Protein AF-A0A6J7RT17-F1 (afdb_monomer_lite)

Sequence (153 aa):
MKTVIAPREAEALQHEILTVNTELNTADEESLAFMEESEHIDSTLVVARAALVELRTAEVTATAALHEAEEYKKAEARDVEEKRQRLAETLDEKWSAAYELRRSQHKGIAVAKVKNHVCGGCHLDLSTSEVDLLKKETDENRECPNCARWLVF

pLDDT: mean 93.32, std 8.69, range [37.91, 98.62]

Secondary structure (DSSP, 8-state):
------HHHHHHHHHHHHHHHHHHHHHHHHHHHHHHHHHHHHHHHHHHHHHHHHHHHHHHHHHHHHHHHHHHHHHHHHHHHHHHHHHHTTS-HHHHHHHHHHHHHTTT-SEEEEETTEETTT--B--HHHHHHHHHS-GGG-B-TTT--EEE-

Structure (mmCIF, N/CA/C/O backbone):
data_AF-A0A6J7RT17-F1
#
_entry.id   AF-A0A6J7RT17-F1
#
loop_
_atom_site.group_PDB
_atom_site.id
_atom_site.type_symbol
_atom_site.label_atom_id
_atom_site.label_alt_id
_atom_site.label_comp_id
_atom_site.label_asym_id
_atom_site.label_entity_id
_atom_site.label_seq_id
_atom_site.pdbx_PDB_ins_code
_atom_site.Cartn_x
_atom_site.Cartn_y
_atom_site.Cartn_z
_atom_site.occupancy
_atom_site.B_iso_or_equiv
_atom_site.auth_seq_id
_atom_site.auth_comp_id
_atom_site.auth_asym_id
_atom_site.auth_atom_id
_atom_site.pdbx_PDB_model_num
ATOM 1 N N . MET A 1 1 ? -56.163 -4.030 73.298 1.00 37.91 1 MET A N 1
ATOM 2 C CA . MET A 1 1 ? -55.167 -3.776 74.361 1.00 37.91 1 MET A CA 1
ATOM 3 C C . MET A 1 1 ? -54.203 -2.724 73.840 1.00 37.91 1 MET A C 1
ATOM 5 O O . MET A 1 1 ? -53.551 -2.990 72.843 1.00 37.91 1 MET A O 1
ATOM 9 N N . LYS A 1 2 ? -54.172 -1.521 74.430 1.00 46.06 2 LYS A N 1
ATOM 10 C CA . LYS A 1 2 ? -53.105 -0.546 74.160 1.00 46.06 2 LYS A CA 1
ATOM 11 C C . LYS A 1 2 ? -51.855 -1.069 74.864 1.00 46.06 2 LYS A C 1
ATOM 13 O O . LYS A 1 2 ? -51.833 -1.092 76.090 1.00 46.06 2 LYS A O 1
ATOM 18 N N . THR A 1 3 ? -50.873 -1.544 74.112 1.00 54.88 3 THR A N 1
ATOM 19 C CA . THR A 1 3 ? -49.523 -1.771 74.631 1.00 54.88 3 THR A CA 1
ATOM 20 C C . THR A 1 3 ? -48.986 -0.416 75.077 1.00 54.88 3 THR A C 1
ATOM 22 O O . THR A 1 3 ? -48.750 0.472 74.262 1.00 54.88 3 THR A O 1
ATOM 25 N N . VAL A 1 4 ? -48.895 -0.210 76.390 1.00 60.88 4 VAL A N 1
ATOM 26 C CA . VAL A 1 4 ? -48.210 0.955 76.952 1.00 60.88 4 VAL A CA 1
ATOM 27 C C . VAL A 1 4 ? -46.723 0.658 76.818 1.00 60.88 4 VAL A C 1
ATOM 29 O O . VAL A 1 4 ? -46.171 -0.098 77.609 1.00 60.88 4 VAL A O 1
ATOM 32 N N . ILE A 1 5 ? -46.117 1.178 75.753 1.00 64.44 5 ILE A N 1
ATOM 33 C CA . ILE A 1 5 ? -44.675 1.092 75.515 1.00 64.44 5 ILE A CA 1
ATOM 34 C C . ILE A 1 5 ? -43.993 2.004 76.537 1.00 64.44 5 ILE A C 1
ATOM 36 O O . ILE A 1 5 ? -44.430 3.143 76.739 1.00 64.44 5 ILE A O 1
ATOM 40 N N . ALA A 1 6 ? -42.950 1.514 77.209 1.00 79.69 6 ALA A N 1
ATOM 41 C CA . ALA A 1 6 ? -42.176 2.355 78.112 1.00 79.69 6 ALA A CA 1
ATOM 42 C C . ALA A 1 6 ? -41.519 3.487 77.291 1.00 79.69 6 ALA A C 1
ATOM 44 O O . ALA A 1 6 ? -40.971 3.201 76.229 1.00 79.69 6 ALA A O 1
ATOM 45 N N . PRO A 1 7 ? -41.520 4.757 77.740 1.00 82.62 7 PRO A N 1
ATOM 46 C CA . PRO A 1 7 ? -41.017 5.891 76.948 1.00 82.62 7 PRO A CA 1
ATOM 47 C C . PRO A 1 7 ? -39.627 5.665 76.330 1.00 82.62 7 PRO A C 1
ATOM 49 O O . PRO A 1 7 ? -39.392 6.000 75.176 1.00 82.62 7 PRO A O 1
ATOM 52 N N . ARG A 1 8 ? -38.745 4.983 77.067 1.00 82.19 8 ARG A N 1
ATOM 53 C CA . ARG A 1 8 ? -37.393 4.618 76.629 1.00 82.19 8 ARG A CA 1
ATOM 54 C C . ARG A 1 8 ? -37.355 3.599 75.479 1.00 82.19 8 ARG A C 1
ATOM 56 O O . ARG A 1 8 ? -36.456 3.651 74.652 1.00 82.19 8 ARG A O 1
ATOM 63 N N . GLU A 1 9 ? -38.303 2.666 75.424 1.00 85.44 9 GLU A N 1
ATOM 64 C CA . GLU A 1 9 ? -38.423 1.707 74.314 1.00 85.44 9 GLU A CA 1
ATOM 65 C C . GLU A 1 9 ? -38.949 2.399 73.051 1.00 85.44 9 GLU A C 1
ATOM 67 O O . GLU A 1 9 ? -38.496 2.100 71.950 1.00 85.44 9 GLU A O 1
ATOM 72 N N . ALA A 1 10 ? -39.856 3.369 73.204 1.00 86.44 10 ALA A N 1
ATOM 73 C CA . ALA A 1 10 ? -40.332 4.183 72.087 1.00 86.44 10 ALA A CA 1
ATOM 74 C C . ALA A 1 10 ? -39.213 5.065 71.499 1.00 86.44 10 ALA A C 1
ATOM 76 O O . ALA A 1 10 ? -39.096 5.157 70.280 1.00 86.44 10 ALA A O 1
ATOM 77 N N . GLU A 1 11 ? -38.368 5.657 72.350 1.00 88.88 11 GLU A N 1
ATOM 78 C CA . GLU A 1 11 ? -37.180 6.416 71.928 1.00 88.88 11 GLU A CA 1
ATOM 79 C C . GLU A 1 11 ? -36.154 5.533 71.199 1.00 88.88 11 GLU A C 1
ATOM 81 O O . GLU A 1 11 ? -35.622 5.935 70.164 1.00 88.88 11 GLU A O 1
ATOM 86 N N . ALA A 1 12 ? -35.905 4.314 71.693 1.00 91.06 12 ALA A N 1
ATOM 87 C CA . ALA A 1 12 ? -35.005 3.362 71.039 1.00 91.06 12 ALA A CA 1
ATOM 88 C C . ALA A 1 12 ? -35.509 2.963 69.641 1.00 91.06 12 ALA A C 1
ATOM 90 O O . ALA A 1 12 ? -34.754 3.036 68.673 1.00 91.06 12 ALA A O 1
ATOM 91 N N . LEU A 1 13 ? -36.800 2.638 69.514 1.00 91.81 13 LEU A N 1
ATOM 92 C CA . LEU A 1 13 ? -37.424 2.328 68.223 1.00 91.81 13 LEU A CA 1
ATOM 93 C C . LEU A 1 13 ? -37.399 3.526 67.263 1.00 91.81 13 LEU A C 1
ATOM 95 O O . LEU A 1 13 ? -37.178 3.351 66.069 1.00 91.81 13 LEU A O 1
ATOM 99 N N . GLN A 1 14 ? -37.596 4.751 67.760 1.00 92.06 14 GLN A N 1
ATOM 100 C CA . GLN A 1 14 ? -37.467 5.958 66.938 1.00 92.06 14 GLN A CA 1
ATOM 101 C C . GLN A 1 14 ? -36.043 6.146 66.414 1.00 92.06 14 GLN A C 1
ATOM 103 O O . GLN A 1 14 ? -35.877 6.498 65.248 1.00 92.06 14 GLN A O 1
ATOM 108 N N . HIS A 1 15 ? -35.026 5.880 67.236 1.00 94.31 15 HIS A N 1
ATOM 109 C CA . HIS A 1 15 ? -33.638 5.936 66.789 1.00 94.31 15 HIS A CA 1
ATOM 110 C C . HIS A 1 15 ? -33.341 4.868 65.727 1.00 94.31 15 HIS A C 1
ATOM 112 O O . HIS A 1 15 ? -32.705 5.176 64.724 1.00 94.31 15 HIS A O 1
ATOM 118 N N . GLU A 1 16 ? -33.823 3.635 65.903 1.00 96.00 16 GLU A N 1
ATOM 119 C CA . GLU A 1 16 ? -33.673 2.574 64.897 1.00 96.00 16 GLU A CA 1
ATOM 120 C C . GLU A 1 16 ? -34.351 2.939 63.570 1.00 96.00 16 GLU A C 1
ATOM 122 O O . GLU A 1 16 ? -33.740 2.799 62.513 1.00 96.00 16 GLU A O 1
ATOM 127 N N . ILE A 1 17 ? -35.572 3.484 63.611 1.00 96.12 17 ILE A N 1
ATOM 128 C CA . ILE A 1 17 ? -36.282 3.960 62.413 1.00 96.12 17 ILE A CA 1
ATOM 129 C C . ILE A 1 17 ? -35.480 5.053 61.697 1.00 96.12 17 ILE A C 1
ATOM 131 O O . ILE A 1 17 ? -35.388 5.041 60.471 1.00 96.12 17 ILE A O 1
ATOM 135 N N . LEU A 1 18 ? -34.892 5.999 62.436 1.00 96.81 18 LEU A N 1
ATOM 136 C CA . LEU A 1 18 ? -34.064 7.056 61.848 1.00 96.81 18 LEU A CA 1
ATOM 137 C C . LEU A 1 18 ? -32.806 6.492 61.179 1.00 96.81 18 LEU A C 1
ATOM 139 O O . LEU A 1 18 ? -32.478 6.918 60.071 1.00 96.81 18 LEU A O 1
ATOM 143 N N . THR A 1 19 ? -32.137 5.522 61.806 1.00 97.06 19 THR A N 1
ATOM 144 C CA . THR A 1 19 ? -30.981 4.840 61.209 1.00 97.06 19 THR A CA 1
ATOM 145 C C . THR A 1 19 ? -31.376 4.127 59.917 1.00 97.06 19 THR A C 1
ATOM 147 O O . THR A 1 19 ? -30.784 4.399 58.877 1.00 97.06 19 THR A O 1
ATOM 150 N N . VAL A 1 20 ? -32.422 3.294 59.949 1.00 97.50 20 VAL A N 1
ATOM 151 C CA . VAL A 1 20 ? -32.878 2.528 58.775 1.00 97.50 20 VAL A CA 1
ATOM 152 C C . VAL A 1 20 ? -33.330 3.448 57.642 1.00 97.50 20 VAL A C 1
ATOM 154 O O . VAL A 1 20 ? -33.012 3.192 56.487 1.00 97.50 20 VAL A O 1
ATOM 157 N N . ASN A 1 21 ? -34.025 4.548 57.943 1.00 97.56 21 ASN A N 1
ATOM 158 C CA . ASN A 1 21 ? -34.400 5.529 56.920 1.00 97.56 21 ASN A CA 1
ATOM 159 C C . ASN A 1 21 ? -33.178 6.219 56.303 1.00 97.56 21 ASN A C 1
ATOM 161 O O . ASN A 1 21 ? -33.195 6.544 55.121 1.00 97.56 21 ASN A O 1
ATOM 165 N N . THR A 1 22 ? -32.123 6.452 57.088 1.00 97.81 22 THR A N 1
ATOM 166 C CA . THR A 1 22 ? -30.878 7.033 56.568 1.00 97.81 22 THR A CA 1
ATOM 167 C C . THR A 1 22 ? -30.187 6.051 55.626 1.00 97.81 22 THR A C 1
ATOM 169 O O . THR A 1 22 ? -29.821 6.435 54.521 1.00 97.81 22 THR A O 1
ATOM 172 N N . GLU A 1 23 ? -30.076 4.782 56.024 1.00 98.00 23 GLU A N 1
ATOM 173 C CA . GLU A 1 23 ? -29.517 3.716 55.184 1.00 98.00 23 GLU A CA 1
ATOM 174 C C . GLU A 1 23 ? -30.332 3.512 53.897 1.00 98.00 23 GLU A C 1
ATOM 176 O O . GLU A 1 23 ? -29.750 3.373 52.824 1.00 98.00 23 GLU A O 1
ATOM 181 N N . LEU A 1 24 ? -31.668 3.554 53.986 1.00 98.00 24 LEU A N 1
ATOM 182 C CA . LEU A 1 24 ? -32.558 3.462 52.828 1.00 98.00 24 LEU A CA 1
ATOM 183 C C . LEU A 1 24 ? -32.342 4.625 51.857 1.00 98.00 24 LEU A C 1
ATOM 185 O O . LEU A 1 24 ? -32.176 4.390 50.668 1.00 98.00 24 LEU A O 1
ATOM 189 N N . ASN A 1 25 ? -32.288 5.861 52.360 1.00 97.94 25 ASN A N 1
ATOM 190 C CA . ASN A 1 25 ? -32.053 7.029 51.513 1.00 97.94 25 ASN A CA 1
ATOM 191 C C . ASN A 1 25 ? -30.695 6.941 50.799 1.00 97.94 25 ASN A C 1
ATOM 193 O O . ASN A 1 25 ? -30.611 7.258 49.618 1.00 97.94 25 ASN A O 1
ATOM 197 N N . THR A 1 26 ? -29.644 6.477 51.486 1.00 98.12 26 THR A N 1
ATOM 198 C CA . THR A 1 26 ? -28.334 6.254 50.856 1.00 98.12 26 THR A CA 1
ATOM 199 C C . THR A 1 26 ? -28.408 5.183 49.767 1.00 98.12 26 THR A C 1
ATOM 201 O O . THR A 1 26 ? -27.883 5.391 48.677 1.00 98.12 26 THR A O 1
ATOM 204 N N . ALA A 1 27 ? -29.095 4.066 50.019 1.00 98.06 27 ALA A N 1
ATOM 205 C CA . ALA A 1 27 ? -29.277 3.018 49.016 1.00 98.06 27 ALA A CA 1
ATOM 206 C C . ALA A 1 27 ? -30.098 3.499 47.803 1.00 98.06 27 ALA A C 1
ATOM 208 O O . ALA A 1 27 ? -29.789 3.129 46.670 1.00 98.06 27 ALA A O 1
ATOM 209 N N . ASP A 1 28 ? -31.111 4.343 48.018 1.00 98.06 28 ASP A N 1
ATOM 210 C CA . ASP A 1 28 ? -31.913 4.941 46.947 1.00 98.06 28 ASP A CA 1
ATOM 211 C C . ASP A 1 28 ? -31.078 5.913 46.093 1.00 98.06 28 ASP A C 1
ATOM 213 O O . ASP A 1 28 ? -31.164 5.881 44.864 1.00 98.06 28 ASP A O 1
ATOM 217 N N . GLU A 1 29 ? -30.224 6.734 46.717 1.00 98.25 29 GLU A N 1
ATOM 218 C CA . GLU A 1 29 ? -29.278 7.611 46.011 1.00 98.25 29 GLU A CA 1
ATOM 219 C C . GLU A 1 29 ? -28.279 6.807 45.162 1.00 98.25 29 GLU A C 1
ATOM 221 O O . GLU A 1 29 ? -28.074 7.119 43.986 1.00 98.25 29 GLU A O 1
ATOM 226 N N . GLU A 1 30 ? -27.699 5.738 45.717 1.00 98.38 30 GLU A N 1
ATOM 227 C CA . GLU A 1 30 ? -26.803 4.838 44.979 1.00 98.38 30 GLU A CA 1
ATOM 228 C C . GLU A 1 30 ? -27.528 4.138 43.821 1.00 98.38 30 GLU A C 1
ATOM 230 O O . GLU A 1 30 ? -26.998 4.052 42.711 1.00 98.38 30 GLU A O 1
ATOM 235 N N . SER A 1 31 ? -28.762 3.675 44.043 1.00 98.19 31 SER A N 1
ATOM 236 C CA . SER A 1 31 ? -29.574 3.043 43.002 1.00 98.19 31 SER A CA 1
ATOM 237 C C . SER A 1 31 ? -29.855 4.001 41.846 1.00 98.19 31 SER A C 1
ATOM 239 O O . SER A 1 31 ? -29.757 3.594 40.688 1.00 98.19 31 SER A O 1
ATOM 241 N N . LEU A 1 32 ? -30.194 5.261 42.134 1.00 98.12 32 LEU A N 1
ATOM 242 C CA . LEU A 1 32 ? -30.409 6.277 41.102 1.00 98.12 32 LEU A CA 1
ATOM 243 C C . LEU A 1 32 ? -29.130 6.534 40.296 1.00 98.12 32 LEU A C 1
ATOM 245 O O . LEU A 1 32 ? -29.186 6.559 39.068 1.00 98.12 32 LEU A O 1
ATOM 249 N N . ALA A 1 33 ? -27.975 6.630 40.959 1.00 98.12 33 ALA A N 1
ATOM 250 C CA . ALA A 1 33 ? -26.694 6.809 40.277 1.00 98.12 33 ALA A CA 1
ATOM 251 C C . ALA A 1 33 ? -26.368 5.638 39.329 1.00 98.12 33 ALA A C 1
ATOM 253 O O . ALA A 1 33 ? -25.958 5.860 38.188 1.00 98.12 33 ALA A O 1
ATOM 254 N N . PHE A 1 34 ? -26.608 4.391 39.751 1.00 98.44 34 PHE A N 1
ATOM 255 C CA . PHE A 1 34 ? -26.414 3.226 38.880 1.00 98.44 34 PHE A CA 1
ATOM 256 C C . PHE A 1 34 ? -27.388 3.195 37.697 1.00 98.44 34 PHE A C 1
ATOM 258 O O . PHE A 1 34 ? -27.014 2.746 36.611 1.00 98.44 34 PHE A O 1
ATOM 265 N N . MET A 1 35 ? -28.624 3.670 37.874 1.00 98.19 35 MET A N 1
ATOM 266 C CA . MET A 1 35 ? -29.583 3.788 36.772 1.00 98.19 35 MET A CA 1
ATOM 267 C C . MET A 1 35 ? -29.100 4.793 35.720 1.00 98.19 35 MET A C 1
ATOM 269 O O . MET A 1 35 ? -29.100 4.470 34.534 1.00 98.19 35 MET A O 1
ATOM 273 N N . GLU A 1 36 ? -28.620 5.965 36.141 1.00 98.38 36 GLU A N 1
ATOM 274 C CA . GLU A 1 36 ? -28.065 6.980 35.234 1.00 98.38 36 GLU A CA 1
ATOM 275 C C . GLU A 1 36 ? -26.818 6.476 34.491 1.00 98.38 36 GLU A C 1
ATOM 277 O O . GLU A 1 36 ? -26.674 6.687 33.283 1.00 98.38 36 GLU A O 1
ATOM 282 N N . GLU A 1 37 ? -25.926 5.761 35.185 1.00 98.44 37 GLU A N 1
ATOM 283 C CA . GLU A 1 37 ? -24.753 5.142 34.561 1.00 98.44 37 GLU A CA 1
ATOM 284 C C . GLU A 1 37 ? -25.164 4.081 33.528 1.00 98.44 37 GLU A C 1
ATOM 286 O O . GLU A 1 37 ? -24.631 4.060 32.414 1.00 98.44 37 GLU A O 1
AT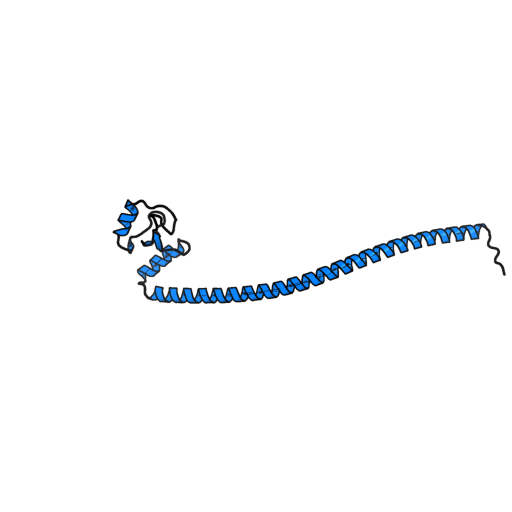OM 291 N N . SER A 1 38 ? -26.151 3.240 33.857 1.00 98.44 38 SER A N 1
ATOM 292 C CA . SER A 1 38 ? -26.686 2.229 32.940 1.00 98.44 38 SER A CA 1
ATOM 293 C C . SER A 1 38 ? -27.254 2.874 31.678 1.00 98.44 38 SER A C 1
ATOM 295 O O . SER A 1 38 ? -26.922 2.449 30.572 1.00 98.44 38 SER A O 1
ATOM 297 N N . GLU A 1 39 ? -28.060 3.930 31.818 1.00 98.31 39 GLU A N 1
ATOM 298 C CA . GLU A 1 39 ? -28.624 4.654 30.675 1.00 98.31 39 GLU A CA 1
ATOM 299 C C . GLU A 1 39 ? -27.528 5.274 29.794 1.00 98.31 39 GLU A C 1
ATOM 301 O O . GLU A 1 39 ? -27.600 5.223 28.558 1.00 98.31 39 GLU A O 1
ATOM 306 N N . HIS A 1 40 ? -26.473 5.818 30.407 1.00 98.31 40 HIS A N 1
ATOM 307 C CA . HIS A 1 40 ? -25.334 6.367 29.676 1.00 98.31 40 HIS A CA 1
ATOM 308 C C . HIS A 1 40 ? -24.574 5.291 28.885 1.00 98.31 40 HIS A C 1
ATOM 310 O O . HIS A 1 40 ? -24.233 5.497 27.710 1.00 98.31 40 HIS A O 1
ATOM 316 N N . ILE A 1 41 ? -24.326 4.134 29.504 1.00 98.62 41 ILE A N 1
ATOM 317 C CA . ILE A 1 41 ? -23.674 2.989 28.859 1.00 98.62 41 ILE A CA 1
ATOM 318 C C . ILE A 1 41 ? -24.531 2.477 27.699 1.00 98.62 41 ILE A C 1
ATOM 320 O O . ILE A 1 41 ? -23.999 2.263 26.607 1.00 98.62 41 ILE A O 1
ATOM 324 N N . ASP A 1 42 ? -25.843 2.338 27.893 1.00 98.56 42 ASP A N 1
ATOM 325 C CA . ASP A 1 42 ? -26.764 1.868 26.857 1.00 98.56 42 ASP A CA 1
ATOM 326 C C . ASP A 1 42 ? -26.788 2.811 25.649 1.00 98.56 42 ASP A C 1
ATOM 328 O O . ASP A 1 42 ? -26.664 2.363 24.503 1.00 98.56 42 ASP A O 1
ATOM 332 N N . SER A 1 43 ? -26.853 4.123 25.887 1.00 98.31 43 SER A N 1
ATOM 333 C CA . SER A 1 43 ? -26.759 5.141 24.833 1.00 98.31 43 SER A CA 1
ATOM 334 C C . SER A 1 43 ? -25.442 5.033 24.055 1.00 98.31 43 SER A C 1
ATOM 336 O O . SER A 1 43 ? -25.431 4.963 22.820 1.00 98.31 43 SER A O 1
ATOM 338 N N . THR A 1 44 ? -24.322 4.920 24.771 1.00 98.44 44 THR A N 1
ATOM 339 C CA . THR A 1 44 ? -22.990 4.776 24.166 1.00 98.44 44 THR A CA 1
ATOM 340 C C . THR A 1 44 ? -22.884 3.492 23.342 1.00 98.44 44 THR A C 1
ATOM 342 O O . THR A 1 44 ? -22.335 3.493 22.236 1.00 98.44 44 THR A O 1
ATOM 345 N N . LEU A 1 45 ? -23.453 2.393 23.837 1.00 98.56 45 LEU A N 1
ATOM 346 C CA . LEU A 1 45 ? -23.456 1.101 23.164 1.00 98.56 45 LEU A CA 1
ATOM 347 C C . LEU A 1 45 ? -24.268 1.131 21.865 1.00 98.56 45 LEU A C 1
ATOM 349 O O . LEU A 1 45 ? -23.847 0.536 20.870 1.00 98.56 45 LEU A O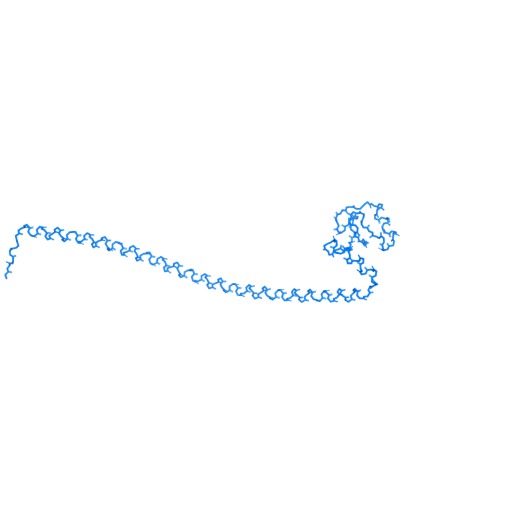 1
ATOM 353 N N . VAL A 1 46 ? -25.408 1.828 21.845 1.00 98.50 46 VAL A N 1
ATOM 354 C CA . VAL A 1 46 ? -26.213 2.020 20.628 1.00 98.50 46 VAL A CA 1
ATOM 355 C C . VAL A 1 46 ? -25.408 2.763 19.562 1.00 98.50 46 VAL A C 1
ATOM 357 O O . VAL A 1 46 ? -25.324 2.290 18.425 1.00 98.50 46 VAL A O 1
ATOM 360 N N . VAL A 1 47 ? -24.755 3.870 19.928 1.00 98.31 47 VAL A N 1
ATOM 361 C CA . VAL A 1 47 ? -23.921 4.656 19.002 1.00 98.31 47 VAL A CA 1
ATOM 362 C C . VAL A 1 47 ? -22.749 3.823 18.474 1.00 98.31 47 VAL A C 1
ATOM 364 O O . VAL A 1 47 ? -22.524 3.763 17.265 1.00 98.31 47 VAL A O 1
ATOM 367 N N . ALA A 1 48 ? -22.036 3.119 19.356 1.00 98.44 48 ALA A N 1
ATOM 368 C CA . ALA A 1 48 ? -20.900 2.285 18.971 1.00 98.44 48 ALA A CA 1
ATOM 369 C C . ALA A 1 48 ? -21.307 1.137 18.032 1.00 98.44 48 ALA A C 1
ATOM 371 O O . ALA A 1 48 ? -20.591 0.824 17.079 1.00 98.44 48 ALA A O 1
ATOM 372 N N . ARG A 1 49 ? -22.474 0.519 18.260 1.00 98.44 49 ARG A N 1
ATOM 373 C CA . ARG A 1 49 ? -23.009 -0.534 17.383 1.00 98.44 49 ARG A CA 1
ATOM 374 C C . ARG A 1 49 ? -23.360 0.001 15.999 1.00 98.44 49 ARG A C 1
ATOM 376 O O . ARG A 1 49 ? -23.044 -0.668 15.019 1.00 98.44 49 ARG A O 1
ATOM 383 N N . ALA A 1 50 ? -23.970 1.183 15.912 1.00 98.12 50 ALA A N 1
ATOM 384 C CA . ALA A 1 50 ? -24.267 1.817 14.629 1.00 98.12 50 ALA A CA 1
ATOM 385 C C . ALA A 1 50 ? -22.977 2.110 13.845 1.00 98.12 50 ALA A C 1
ATOM 387 O O . ALA A 1 50 ? -22.839 1.669 12.704 1.00 98.12 50 ALA A O 1
ATOM 388 N N . ALA A 1 51 ? -21.987 2.727 14.499 1.00 98.38 51 ALA A N 1
ATOM 389 C CA . ALA A 1 51 ? -20.686 3.005 13.892 1.00 98.38 51 ALA A CA 1
ATOM 390 C C . ALA A 1 51 ? -19.969 1.724 13.426 1.00 98.38 51 ALA A C 1
ATOM 392 O O . ALA A 1 51 ? -19.376 1.693 12.350 1.00 98.38 51 ALA A O 1
ATOM 393 N N . LEU A 1 52 ? -20.049 0.634 14.197 1.00 98.56 52 LEU A N 1
ATOM 394 C CA . LEU A 1 52 ? -19.456 -0.649 13.813 1.00 98.56 52 LEU A CA 1
ATOM 395 C C . LEU A 1 52 ? -20.091 -1.231 12.542 1.00 98.56 52 LEU A C 1
ATOM 397 O O . LEU A 1 52 ? -19.386 -1.821 11.723 1.00 98.56 52 LEU A O 1
ATOM 401 N N . VAL A 1 53 ? -21.409 -1.091 12.373 1.00 98.25 53 VAL A N 1
ATOM 402 C CA . VAL A 1 53 ? -22.098 -1.534 11.152 1.00 98.25 53 VAL A CA 1
ATOM 403 C C . VAL A 1 53 ? -21.618 -0.720 9.954 1.00 98.25 53 VAL A C 1
ATOM 405 O O . VAL A 1 53 ? -21.231 -1.313 8.948 1.00 98.25 53 VAL A O 1
ATOM 408 N N . GLU A 1 54 ? -21.561 0.606 10.079 1.00 97.94 54 GLU A N 1
ATOM 409 C CA . GLU A 1 54 ? -21.063 1.487 9.016 1.00 97.94 54 GLU A CA 1
ATOM 410 C C . GLU A 1 54 ? -19.622 1.138 8.624 1.00 97.94 54 GLU A C 1
ATOM 412 O O . GLU A 1 54 ? -19.335 0.906 7.447 1.00 97.94 54 GLU A O 1
ATOM 417 N N . LEU A 1 55 ? -18.729 0.989 9.605 1.00 98.62 55 LEU A N 1
ATOM 418 C CA . LEU A 1 55 ? -17.331 0.629 9.365 1.00 98.62 55 LEU A CA 1
ATOM 419 C C . LEU A 1 55 ? -17.188 -0.726 8.668 1.00 98.62 55 LEU A C 1
ATOM 421 O O . LEU A 1 55 ? -16.403 -0.839 7.732 1.00 98.62 55 LEU A O 1
ATOM 425 N N . ARG A 1 56 ? -17.977 -1.735 9.054 1.00 98.44 56 ARG A N 1
ATOM 426 C CA . ARG A 1 56 ? -17.970 -3.046 8.381 1.00 98.44 56 ARG A CA 1
ATOM 427 C C . ARG A 1 56 ? -18.457 -2.956 6.940 1.00 98.44 56 ARG A C 1
ATOM 429 O O . ARG A 1 56 ? -17.895 -3.601 6.062 1.00 98.44 56 ARG A O 1
ATOM 436 N N . THR A 1 57 ? -19.487 -2.155 6.670 1.00 97.94 57 THR A N 1
ATOM 437 C CA . THR A 1 57 ? -19.955 -1.960 5.288 1.00 97.94 57 THR A CA 1
ATOM 438 C C . THR A 1 57 ? -18.917 -1.236 4.429 1.00 97.94 57 THR A C 1
ATOM 440 O O . THR A 1 57 ? -18.694 -1.616 3.275 1.00 97.94 57 THR A O 1
ATOM 443 N N . ALA A 1 58 ? -18.233 -0.242 5.002 1.00 98.38 58 ALA A N 1
ATOM 444 C CA . ALA A 1 58 ? -17.143 0.464 4.343 1.00 98.38 58 ALA A CA 1
ATOM 445 C C . ALA A 1 58 ? -15.944 -0.461 4.086 1.00 98.38 58 ALA A C 1
ATOM 447 O O . ALA A 1 58 ? -15.404 -0.450 2.983 1.00 98.38 58 ALA A O 1
ATOM 448 N N . GLU A 1 59 ? -15.574 -1.298 5.060 1.00 98.62 59 GLU A N 1
ATOM 449 C CA . GLU A 1 59 ? -14.511 -2.299 4.933 1.00 98.62 59 GLU A CA 1
ATOM 450 C C . GLU A 1 59 ? -14.795 -3.253 3.772 1.00 98.62 59 GLU A C 1
ATOM 452 O O . GLU A 1 59 ? -13.984 -3.350 2.858 1.00 98.62 59 GLU A O 1
ATOM 457 N N . VAL A 1 60 ? -15.972 -3.888 3.745 1.00 98.56 60 VAL A N 1
ATOM 458 C CA . VAL A 1 60 ? -16.347 -4.828 2.674 1.00 98.56 60 VAL A CA 1
ATOM 459 C C . VAL A 1 60 ? -16.252 -4.167 1.296 1.00 98.56 60 VAL A C 1
ATOM 461 O O . VAL A 1 60 ? -15.712 -4.756 0.358 1.00 98.56 60 VAL A O 1
ATOM 464 N N . THR A 1 61 ? -16.734 -2.928 1.178 1.00 98.31 61 THR A N 1
ATOM 465 C CA . THR A 1 61 ? -16.688 -2.169 -0.079 1.00 98.31 61 THR A CA 1
ATOM 466 C C . THR A 1 61 ? -15.248 -1.851 -0.489 1.00 98.31 61 THR A C 1
ATOM 468 O O . THR A 1 61 ? -14.869 -2.063 -1.641 1.00 98.31 61 THR A O 1
ATOM 471 N N . ALA A 1 62 ? -14.427 -1.381 0.452 1.00 98.56 62 ALA A N 1
ATOM 472 C CA . ALA A 1 62 ? -13.030 -1.045 0.205 1.00 98.56 62 ALA A CA 1
ATOM 473 C C . ALA A 1 62 ? -12.197 -2.284 -0.159 1.00 98.56 62 ALA A C 1
ATOM 475 O O . ALA A 1 62 ? -11.396 -2.229 -1.089 1.00 98.56 62 ALA A O 1
ATOM 476 N N . THR A 1 63 ? -12.414 -3.413 0.519 1.00 98.56 63 THR A N 1
ATOM 477 C CA . THR A 1 63 ? -11.736 -4.681 0.229 1.00 98.56 63 THR A CA 1
ATOM 478 C C . THR A 1 63 ? -12.099 -5.206 -1.157 1.00 98.56 63 THR A C 1
ATOM 480 O O . THR A 1 63 ? -11.212 -5.641 -1.889 1.00 98.56 63 THR A O 1
ATOM 483 N N . ALA A 1 64 ? -13.374 -5.131 -1.553 1.00 98.38 64 ALA A N 1
ATOM 484 C CA . ALA A 1 64 ? -13.799 -5.535 -2.892 1.00 98.38 64 ALA A CA 1
ATOM 485 C C . ALA A 1 64 ? -13.147 -4.667 -3.983 1.00 98.38 64 ALA A C 1
ATOM 487 O O . ALA A 1 64 ? -12.589 -5.203 -4.941 1.00 98.38 64 ALA A O 1
ATOM 488 N N . ALA A 1 65 ? -13.145 -3.342 -3.803 1.00 98.44 65 ALA A N 1
ATOM 489 C CA . ALA A 1 65 ? -12.514 -2.411 -4.738 1.00 98.44 65 ALA A CA 1
ATOM 490 C C . ALA A 1 65 ? -10.990 -2.610 -4.829 1.00 98.44 65 ALA A C 1
ATOM 492 O O . ALA A 1 65 ? -10.421 -2.559 -5.920 1.00 98.44 65 ALA A O 1
ATOM 493 N N . LEU A 1 66 ? -10.325 -2.873 -3.698 1.00 98.62 66 LEU A N 1
ATOM 494 C CA . LEU A 1 66 ? -8.897 -3.188 -3.668 1.00 98.62 66 LEU A CA 1
ATOM 495 C C . LEU A 1 66 ? -8.600 -4.468 -4.456 1.00 98.62 66 LEU A C 1
ATOM 497 O O . LEU A 1 66 ? -7.701 -4.468 -5.292 1.00 98.62 66 LEU A O 1
ATOM 501 N N . HIS A 1 67 ? -9.373 -5.531 -4.232 1.00 98.50 67 HIS A N 1
ATOM 502 C CA . HIS A 1 67 ? -9.188 -6.800 -4.933 1.00 98.50 67 HIS A CA 1
ATOM 503 C C . HIS A 1 67 ? -9.367 -6.646 -6.452 1.00 98.50 67 HIS A C 1
ATOM 505 O O . HIS A 1 67 ? -8.563 -7.160 -7.228 1.00 98.50 67 HIS A O 1
ATOM 511 N N . GLU A 1 68 ? -10.385 -5.906 -6.897 1.00 98.44 68 GLU A N 1
ATOM 512 C CA . GLU A 1 68 ? -10.586 -5.615 -8.322 1.00 98.44 68 GLU A CA 1
ATOM 513 C C . GLU A 1 68 ? -9.403 -4.836 -8.920 1.00 98.44 68 GLU A C 1
ATOM 515 O O . GLU A 1 68 ? -8.882 -5.202 -9.977 1.00 98.44 68 GLU A O 1
ATOM 520 N N . ALA A 1 69 ? -8.927 -3.802 -8.220 1.00 98.50 69 ALA A N 1
ATOM 521 C CA . ALA A 1 69 ? -7.775 -3.019 -8.655 1.00 98.50 69 ALA A CA 1
ATOM 522 C C . ALA A 1 69 ? -6.491 -3.864 -8.729 1.00 98.50 69 ALA A C 1
ATOM 524 O O . ALA A 1 69 ? -5.708 -3.715 -9.671 1.00 98.50 69 ALA A O 1
ATOM 525 N N . GLU A 1 70 ? -6.272 -4.767 -7.770 1.00 98.56 70 GLU A N 1
ATOM 526 C CA . GLU A 1 70 ? -5.137 -5.689 -7.775 1.00 98.56 70 GLU A CA 1
ATOM 527 C C . GLU A 1 70 ? -5.185 -6.658 -8.955 1.00 98.56 70 GLU A C 1
ATOM 529 O O . GLU A 1 70 ? -4.175 -6.831 -9.638 1.00 98.56 70 GLU A O 1
ATOM 534 N N . GLU A 1 71 ? -6.336 -7.276 -9.224 1.00 98.44 71 GLU A N 1
ATOM 535 C CA . GLU A 1 71 ? -6.483 -8.201 -10.350 1.00 98.44 71 GLU A CA 1
ATOM 536 C C . GLU A 1 71 ? -6.290 -7.488 -11.691 1.00 98.44 71 GLU A C 1
ATOM 538 O O . GLU A 1 71 ? -5.561 -7.988 -12.554 1.00 98.44 71 GLU A O 1
ATOM 543 N N . TYR A 1 72 ? -6.832 -6.276 -11.838 1.00 98.19 72 TYR A N 1
ATOM 544 C CA . TYR A 1 72 ? -6.583 -5.439 -13.010 1.00 98.19 72 TYR A CA 1
ATOM 545 C C . TYR A 1 72 ? -5.082 -5.152 -13.192 1.00 98.19 72 TYR A C 1
ATOM 547 O O . TYR A 1 72 ? -4.530 -5.363 -14.274 1.00 98.19 72 TYR A O 1
ATOM 555 N N . LYS A 1 73 ? -4.379 -4.749 -12.124 1.00 98.31 73 LYS A N 1
ATOM 556 C CA . LYS A 1 73 ? -2.934 -4.467 -12.181 1.00 98.31 73 LYS A CA 1
ATOM 557 C C . LYS A 1 73 ? -2.095 -5.715 -12.450 1.00 98.31 73 LYS A C 1
ATOM 559 O O . LYS A 1 73 ? -1.110 -5.631 -13.182 1.00 98.31 73 LYS A O 1
ATOM 564 N N . LYS A 1 74 ? -2.477 -6.876 -11.910 1.00 98.31 74 LYS A N 1
ATOM 565 C CA . LYS A 1 74 ? -1.824 -8.160 -12.216 1.00 98.31 74 LYS A CA 1
ATOM 566 C C . LYS A 1 74 ? -2.005 -8.531 -13.685 1.00 98.31 74 LYS A C 1
ATOM 568 O O . LYS A 1 74 ? -1.052 -9.010 -14.294 1.00 98.31 74 LYS A O 1
ATOM 573 N N . ALA A 1 75 ? -3.187 -8.303 -14.258 1.00 98.12 75 ALA A N 1
ATOM 574 C CA . ALA A 1 75 ? -3.435 -8.543 -15.676 1.00 98.12 75 ALA A CA 1
ATOM 575 C C . ALA A 1 75 ? -2.584 -7.620 -16.566 1.00 98.12 75 ALA A C 1
ATOM 577 O O . ALA A 1 75 ? -1.910 -8.113 -17.469 1.00 98.12 75 ALA A O 1
ATOM 578 N N . GLU A 1 76 ? -2.529 -6.316 -16.263 1.00 98.25 76 GLU A N 1
ATOM 579 C CA . GLU A 1 76 ? -1.644 -5.370 -16.964 1.00 98.25 76 GLU A CA 1
ATOM 580 C C . GLU A 1 76 ? -0.169 -5.788 -16.868 1.00 98.25 76 GLU A C 1
ATOM 582 O O . GLU A 1 76 ? 0.549 -5.767 -17.866 1.00 98.25 76 GLU A O 1
ATOM 587 N N . ALA A 1 77 ? 0.289 -6.207 -15.683 1.00 97.94 77 ALA A N 1
ATOM 588 C CA . ALA A 1 77 ? 1.665 -6.654 -15.486 1.00 97.94 77 ALA A CA 1
ATOM 589 C C . ALA A 1 77 ? 1.997 -7.904 -16.318 1.00 97.94 77 ALA A C 1
ATOM 591 O O . ALA A 1 77 ? 3.070 -7.960 -16.916 1.00 97.94 77 ALA A O 1
ATOM 592 N N . ARG A 1 78 ? 1.080 -8.881 -16.395 1.00 98.00 78 ARG A N 1
ATOM 593 C CA . ARG A 1 78 ? 1.250 -10.078 -17.237 1.00 98.00 78 ARG A CA 1
ATOM 594 C C . ARG A 1 78 ? 1.329 -9.718 -18.718 1.00 98.00 78 ARG A C 1
ATOM 596 O O . ARG A 1 78 ? 2.253 -10.163 -19.386 1.00 98.00 78 ARG A O 1
ATOM 603 N N . ASP A 1 79 ? 0.424 -8.873 -19.213 1.00 98.00 79 ASP A N 1
ATOM 604 C CA . ASP A 1 79 ? 0.425 -8.442 -20.619 1.00 98.00 79 ASP A CA 1
ATOM 605 C C . ASP A 1 79 ? 1.721 -7.701 -20.994 1.00 98.00 79 ASP A C 1
ATOM 607 O O . ASP A 1 79 ? 2.321 -7.964 -22.040 1.00 98.00 79 ASP A O 1
ATOM 611 N N . VAL A 1 80 ? 2.201 -6.804 -20.126 1.00 97.44 80 VAL A N 1
ATOM 612 C CA . VAL A 1 80 ? 3.472 -6.096 -20.345 1.00 97.44 80 VAL A CA 1
ATOM 613 C C . VAL A 1 80 ? 4.663 -7.055 -20.303 1.00 97.44 80 VAL A C 1
ATOM 615 O O . VAL A 1 80 ? 5.557 -6.933 -21.144 1.00 97.44 80 VAL A O 1
ATOM 618 N N . GLU A 1 81 ? 4.682 -8.021 -19.383 1.00 95.75 81 GLU A N 1
ATOM 619 C CA . GLU A 1 81 ? 5.762 -9.008 -19.300 1.00 95.75 81 GLU A CA 1
ATOM 620 C C . GLU A 1 81 ? 5.783 -9.932 -20.525 1.00 95.75 81 GLU A C 1
ATOM 622 O O . GLU A 1 81 ? 6.839 -10.133 -21.118 1.00 95.75 81 GLU A O 1
ATOM 627 N N . GLU A 1 82 ? 4.626 -10.405 -20.995 1.00 97.00 82 GLU A N 1
ATOM 628 C CA . GLU A 1 82 ? 4.520 -11.206 -22.222 1.00 97.00 82 GLU A CA 1
ATOM 629 C C . GLU A 1 82 ? 4.966 -10.423 -23.465 1.00 97.00 82 GLU A C 1
ATOM 631 O O . GLU A 1 82 ? 5.626 -10.958 -24.361 1.00 97.00 82 GLU A O 1
ATOM 636 N N . LYS A 1 83 ? 4.614 -9.135 -23.558 1.00 96.69 83 LYS A N 1
ATOM 637 C CA . LYS A 1 83 ? 5.109 -8.252 -24.629 1.00 96.69 83 LYS A CA 1
ATOM 638 C C . LYS A 1 83 ? 6.623 -8.086 -24.553 1.00 96.69 83 LYS A C 1
ATOM 640 O O . LYS A 1 83 ? 7.289 -8.167 -25.584 1.00 96.69 83 LYS A O 1
ATOM 645 N N . ARG A 1 84 ? 7.168 -7.879 -23.352 1.00 93.62 84 ARG A N 1
ATOM 646 C CA . ARG A 1 84 ? 8.612 -7.761 -23.129 1.00 93.62 84 ARG A CA 1
ATOM 647 C C . ARG A 1 84 ? 9.335 -9.048 -23.519 1.00 93.62 84 ARG A C 1
ATOM 649 O O . ARG A 1 84 ? 10.329 -8.964 -24.232 1.00 93.62 84 ARG A O 1
ATOM 656 N N . GLN A 1 85 ? 8.837 -10.208 -23.098 1.00 93.00 85 GLN A N 1
ATOM 657 C CA . GLN A 1 85 ? 9.436 -11.502 -23.417 1.00 93.00 85 GLN A CA 1
ATOM 658 C C . GLN A 1 85 ? 9.462 -11.745 -24.930 1.00 93.00 85 GLN A C 1
ATOM 660 O O . GLN A 1 85 ? 10.521 -12.040 -25.475 1.00 93.00 85 GLN A O 1
ATOM 665 N N . ARG A 1 86 ? 8.342 -11.509 -25.629 1.00 95.06 86 ARG A N 1
ATOM 666 C CA . ARG A 1 86 ? 8.287 -11.624 -27.097 1.00 95.06 86 ARG A CA 1
ATOM 667 C C . ARG A 1 86 ? 9.286 -10.714 -27.805 1.00 95.06 86 ARG A C 1
ATOM 669 O O . ARG A 1 86 ? 9.861 -11.113 -28.807 1.00 95.06 86 ARG A O 1
ATOM 676 N N . LEU A 1 87 ? 9.497 -9.493 -27.309 1.00 93.94 87 LEU A N 1
ATOM 677 C CA . LEU A 1 87 ? 10.516 -8.597 -27.863 1.00 93.94 87 LEU A CA 1
ATOM 678 C C . LEU A 1 87 ? 11.931 -9.097 -27.559 1.00 93.94 87 LEU A C 1
ATOM 680 O O . LEU A 1 87 ? 12.785 -9.058 -28.439 1.00 93.94 87 LEU A O 1
ATOM 684 N N . ALA A 1 88 ? 12.180 -9.595 -26.348 1.00 91.62 88 ALA A N 1
ATOM 685 C CA . ALA A 1 88 ? 13.480 -10.134 -25.964 1.00 91.62 88 ALA A CA 1
ATOM 686 C C . ALA A 1 88 ? 13.886 -11.342 -26.825 1.00 91.62 88 ALA A C 1
ATOM 688 O O . ALA A 1 88 ? 15.046 -11.439 -27.206 1.00 91.62 88 ALA A O 1
ATOM 689 N N . GLU A 1 89 ? 12.933 -12.196 -27.210 1.00 92.19 89 GLU A N 1
ATOM 690 C CA . GLU A 1 89 ? 13.151 -13.336 -28.117 1.00 92.19 89 GLU A CA 1
ATOM 691 C C . GLU A 1 89 ? 13.588 -12.922 -29.535 1.00 92.19 89 GLU A C 1
ATOM 693 O O . GLU A 1 89 ? 14.144 -13.736 -30.269 1.00 92.19 89 GLU A O 1
ATOM 698 N N . THR A 1 90 ? 13.361 -11.664 -29.932 1.00 94.31 90 THR A N 1
ATOM 699 C CA . THR A 1 90 ? 13.825 -11.129 -31.227 1.00 94.31 90 THR A CA 1
ATOM 700 C C . THR A 1 90 ? 15.240 -10.551 -31.187 1.00 94.31 90 THR A C 1
ATOM 702 O O . THR A 1 90 ? 15.769 -10.183 -32.235 1.00 94.31 90 THR A O 1
ATOM 705 N N . LEU A 1 91 ? 15.849 -10.439 -30.002 1.00 91.19 91 LEU A N 1
ATOM 706 C CA . LEU A 1 91 ? 17.178 -9.861 -29.816 1.00 91.19 91 LEU A CA 1
ATOM 707 C C . LEU A 1 91 ? 18.246 -10.955 -29.763 1.00 91.19 91 LEU A C 1
ATOM 709 O O . LEU A 1 91 ? 18.033 -12.019 -29.188 1.00 91.19 91 LEU A O 1
ATOM 713 N N . ASP A 1 92 ? 19.434 -10.660 -30.293 1.00 93.19 92 ASP A N 1
ATOM 714 C CA . ASP A 1 92 ? 20.585 -11.543 -30.104 1.00 93.19 92 ASP A CA 1
ATOM 715 C C . ASP A 1 92 ? 20.953 -11.646 -28.616 1.00 93.19 92 ASP A C 1
ATOM 717 O O . ASP A 1 92 ? 20.958 -10.648 -27.889 1.00 93.19 92 ASP A O 1
ATOM 721 N N . GLU A 1 93 ? 21.372 -12.837 -28.182 1.00 90.69 93 GLU A N 1
ATOM 722 C CA . GLU A 1 93 ? 21.671 -13.137 -26.772 1.00 90.69 93 GLU A CA 1
ATOM 723 C C . GLU A 1 93 ? 22.736 -12.208 -26.159 1.00 90.69 93 GLU A C 1
ATOM 725 O O . GLU A 1 93 ? 22.674 -11.837 -24.987 1.00 90.69 93 GLU A O 1
ATOM 730 N N . LYS A 1 94 ? 23.710 -11.758 -26.965 1.00 90.94 94 LYS A N 1
ATOM 731 C CA . LYS A 1 94 ? 24.714 -10.767 -26.536 1.00 90.94 94 LYS A CA 1
ATOM 732 C C . LYS A 1 94 ? 24.039 -9.471 -26.063 1.00 90.94 94 LYS A C 1
ATOM 734 O O . LYS A 1 94 ? 24.445 -8.888 -25.057 1.00 90.94 94 LYS A O 1
ATOM 739 N N . TRP A 1 95 ? 23.033 -9.011 -26.802 1.00 89.44 95 TRP A N 1
ATOM 740 C CA . TRP A 1 95 ? 22.339 -7.752 -26.556 1.00 89.44 95 TRP A CA 1
ATOM 741 C C . TRP A 1 95 ? 21.322 -7.859 -25.427 1.00 89.44 95 TRP A C 1
ATOM 743 O O . TRP A 1 95 ? 21.270 -6.963 -24.580 1.00 89.44 95 TRP A O 1
ATOM 753 N N . SER A 1 96 ? 20.566 -8.959 -25.370 1.00 91.56 96 SER A N 1
ATOM 754 C CA . SER A 1 96 ? 19.627 -9.229 -24.276 1.00 91.56 96 SER A CA 1
ATOM 755 C C . SER A 1 96 ? 20.360 -9.301 -22.928 1.00 91.56 96 SER A C 1
ATOM 757 O O . SER A 1 96 ? 19.979 -8.607 -21.982 1.00 91.56 96 SER A O 1
ATOM 759 N N . ALA A 1 97 ? 21.479 -10.032 -22.857 1.00 91.94 97 ALA A N 1
ATOM 760 C CA . ALA A 1 97 ? 22.277 -10.169 -21.641 1.00 91.94 97 ALA A CA 1
ATOM 761 C C . ALA A 1 97 ? 22.882 -8.831 -21.180 1.00 91.94 97 ALA A C 1
ATOM 763 O O . ALA A 1 97 ? 22.834 -8.495 -19.993 1.00 91.94 97 ALA A O 1
ATOM 764 N N . ALA A 1 98 ? 23.419 -8.033 -22.109 1.00 90.69 98 ALA A N 1
ATOM 765 C CA . ALA A 1 98 ? 23.979 -6.719 -21.795 1.00 90.69 98 ALA A CA 1
ATOM 766 C C . ALA A 1 98 ? 22.908 -5.720 -21.317 1.00 90.69 98 ALA A C 1
ATOM 768 O O . ALA A 1 98 ? 23.159 -4.944 -20.387 1.00 90.69 98 ALA A O 1
ATOM 769 N N . TYR A 1 99 ? 21.708 -5.759 -21.909 1.00 92.19 99 TYR A N 1
ATOM 770 C CA . TYR A 1 99 ? 20.566 -4.970 -21.452 1.00 92.19 99 TYR A CA 1
ATOM 771 C C . TYR A 1 99 ? 20.141 -5.375 -20.034 1.00 92.19 99 TYR A C 1
ATOM 773 O O . TYR A 1 99 ? 20.019 -4.503 -19.171 1.00 92.19 99 TYR A O 1
ATOM 781 N N . GLU A 1 100 ? 19.971 -6.673 -19.755 1.00 92.12 100 GLU A N 1
ATOM 782 C CA . GLU A 1 100 ? 19.548 -7.145 -18.429 1.00 92.12 100 GLU A CA 1
ATOM 783 C C . GLU A 1 100 ? 20.570 -6.840 -17.334 1.00 92.12 100 GLU A C 1
ATOM 785 O O . GLU A 1 100 ? 20.190 -6.425 -16.234 1.00 92.12 100 GLU A O 1
ATOM 790 N N . LEU A 1 101 ? 21.868 -6.946 -17.638 1.00 91.50 101 LEU A N 1
ATOM 791 C CA . LEU A 1 101 ? 22.923 -6.571 -16.701 1.00 91.50 101 LEU A CA 1
ATOM 792 C C . LEU A 1 101 ? 22.770 -5.108 -16.265 1.00 91.50 101 LEU A C 1
ATOM 794 O O . LEU A 1 101 ? 22.644 -4.833 -15.070 1.00 91.50 101 LEU A O 1
ATOM 798 N N . ARG A 1 102 ? 22.690 -4.173 -17.218 1.00 91.62 102 ARG A N 1
ATOM 799 C CA . ARG A 1 102 ? 22.504 -2.743 -16.912 1.00 91.62 102 ARG A CA 1
ATOM 800 C C . ARG A 1 102 ? 21.177 -2.497 -16.212 1.00 91.62 102 ARG A C 1
ATOM 802 O O . ARG A 1 102 ? 21.122 -1.756 -15.235 1.00 91.62 102 ARG A O 1
ATOM 809 N N . ARG A 1 103 ? 20.102 -3.135 -16.678 1.00 93.12 103 ARG A N 1
ATOM 810 C CA . ARG A 1 103 ? 18.759 -3.006 -16.104 1.00 93.12 103 ARG A CA 1
ATOM 811 C C . ARG A 1 103 ? 18.759 -3.365 -14.617 1.00 93.12 103 ARG A C 1
ATOM 813 O O . ARG A 1 103 ? 18.204 -2.606 -13.818 1.00 93.12 103 ARG A O 1
ATOM 820 N N . SER A 1 104 ? 19.413 -4.469 -14.251 1.00 93.44 104 SER A N 1
ATOM 821 C CA . SER A 1 104 ? 19.526 -4.942 -12.865 1.00 93.44 104 SER A CA 1
ATOM 822 C C . SER A 1 104 ? 20.335 -3.988 -11.976 1.00 93.44 104 SER A C 1
ATOM 824 O O . SER A 1 104 ? 19.949 -3.725 -10.839 1.00 93.44 104 SER A O 1
ATOM 826 N N . GLN A 1 105 ? 21.395 -3.380 -12.518 1.00 91.31 105 GLN A N 1
ATOM 827 C CA . GLN A 1 105 ? 22.239 -2.405 -11.816 1.00 91.31 105 GLN A CA 1
ATOM 828 C C . GLN A 1 105 ? 21.548 -1.045 -11.616 1.00 91.31 105 GLN A C 1
ATOM 830 O O . GLN A 1 105 ? 21.938 -0.254 -10.756 1.00 91.31 105 GLN A O 1
ATOM 835 N N . HIS A 1 106 ? 20.502 -0.760 -12.396 1.00 89.00 106 HIS A N 1
ATOM 836 C CA . HIS A 1 106 ? 19.955 0.585 -12.557 1.00 89.00 106 HIS A CA 1
ATOM 837 C C . HIS A 1 106 ? 18.441 0.688 -12.340 1.00 89.00 106 HIS A C 1
ATOM 839 O O . HIS A 1 106 ? 17.771 1.493 -12.997 1.00 89.00 106 HIS A O 1
ATOM 845 N N . LYS A 1 107 ? 17.903 -0.086 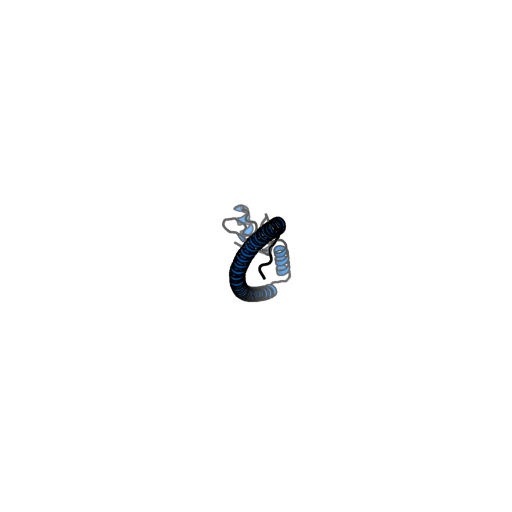-11.386 1.00 86.50 107 LYS A N 1
ATOM 846 C CA . LYS A 1 107 ? 16.484 -0.062 -10.970 1.00 86.50 107 LYS A CA 1
ATOM 847 C C . LYS A 1 107 ? 15.500 -0.228 -12.139 1.00 86.50 107 LYS A C 1
ATOM 849 O O . LYS A 1 107 ? 14.447 0.401 -12.160 1.00 86.50 107 LYS A O 1
ATOM 854 N N . GLY A 1 108 ? 15.846 -1.048 -13.129 1.00 90.06 108 GLY A N 1
ATOM 855 C CA . GLY A 1 108 ? 14.964 -1.323 -14.262 1.00 90.06 108 GLY A CA 1
ATOM 856 C C . GLY A 1 108 ? 15.197 -0.455 -15.504 1.00 90.06 108 GLY A C 1
ATOM 857 O O . GLY A 1 108 ? 14.521 -0.679 -16.504 1.00 90.06 108 GLY A O 1
ATOM 858 N N . ILE A 1 109 ? 16.153 0.483 -15.489 1.00 92.56 109 ILE A N 1
ATOM 859 C CA . ILE A 1 109 ? 16.427 1.384 -16.623 1.00 92.56 109 ILE A CA 1
ATOM 860 C C . ILE A 1 109 ? 17.840 1.141 -17.161 1.00 92.56 109 ILE A C 1
ATOM 862 O O . ILE A 1 109 ? 18.805 1.686 -16.628 1.00 92.56 109 ILE A O 1
ATOM 866 N N . ALA A 1 110 ? 17.959 0.360 -18.235 1.00 93.50 110 ALA A N 1
ATOM 867 C CA . ALA A 1 110 ? 19.230 0.148 -18.939 1.00 93.50 110 ALA A CA 1
ATOM 868 C C . ALA A 1 110 ? 19.533 1.228 -19.992 1.00 93.50 110 ALA A C 1
ATOM 870 O O . ALA A 1 110 ? 20.696 1.558 -20.217 1.00 93.50 110 ALA A O 1
ATOM 871 N N . VAL A 1 111 ? 18.486 1.776 -20.619 1.00 94.50 111 VAL A N 1
ATOM 872 C CA . VAL A 1 111 ? 18.572 2.757 -21.710 1.00 94.50 111 VAL A CA 1
ATOM 873 C C . VAL A 1 111 ? 17.836 4.024 -21.295 1.00 94.50 111 VAL A C 1
ATOM 875 O O . VAL A 1 111 ? 16.694 3.959 -20.841 1.00 94.50 111 VAL A O 1
ATOM 878 N N . ALA A 1 112 ? 18.478 5.177 -21.445 1.00 95.12 112 ALA A N 1
ATOM 879 C CA . ALA A 1 112 ? 17.925 6.475 -21.096 1.00 95.12 112 ALA A CA 1
ATOM 880 C C . ALA A 1 112 ? 17.949 7.423 -22.295 1.00 95.12 112 ALA A C 1
ATOM 882 O O . ALA A 1 112 ? 18.908 7.467 -23.061 1.00 95.12 112 ALA A O 1
ATOM 883 N N . LYS A 1 113 ? 16.901 8.237 -22.432 1.00 95.81 113 LYS A N 1
ATOM 884 C CA . LYS A 1 113 ? 16.872 9.295 -23.440 1.00 95.81 113 LYS A CA 1
ATOM 885 C C . LYS A 1 113 ? 17.657 10.514 -22.963 1.00 95.81 113 LYS A C 1
ATOM 887 O O . LYS A 1 113 ? 17.492 10.940 -21.820 1.00 95.81 113 LYS A O 1
ATOM 892 N N . VAL A 1 114 ? 18.472 11.099 -23.834 1.00 96.00 114 VAL A N 1
ATOM 893 C CA . VAL A 1 114 ? 19.104 12.399 -23.596 1.00 96.00 114 VAL A CA 1
ATOM 894 C C . VAL A 1 114 ? 18.137 13.501 -24.014 1.00 96.00 114 VAL A C 1
ATOM 896 O O . VAL A 1 114 ? 17.656 13.525 -25.145 1.00 96.00 114 VAL A O 1
ATOM 899 N N . LYS A 1 115 ? 17.847 14.439 -23.110 1.00 94.75 115 LYS A N 1
ATOM 900 C CA . LYS A 1 115 ? 17.005 15.609 -23.400 1.00 94.75 115 LYS A CA 1
ATOM 901 C C . LYS A 1 115 ? 17.681 16.858 -22.866 1.00 94.75 115 LYS A C 1
ATOM 903 O O . LYS A 1 115 ? 18.041 16.894 -21.700 1.00 94.75 115 LYS A O 1
ATOM 908 N N . ASN A 1 116 ? 17.835 17.880 -23.708 1.00 93.00 116 ASN A N 1
ATOM 909 C CA . ASN A 1 116 ? 18.505 19.136 -23.347 1.00 93.00 116 ASN A CA 1
ATOM 910 C C . ASN A 1 116 ? 19.897 18.919 -22.732 1.00 93.00 116 ASN A C 1
ATOM 912 O O . ASN A 1 116 ? 20.247 19.582 -21.769 1.00 93.00 116 ASN A O 1
ATOM 916 N N . HIS A 1 117 ? 20.673 17.985 -23.291 1.00 94.19 117 HIS A N 1
ATOM 917 C CA . HIS A 1 117 ? 21.979 17.573 -22.767 1.00 94.19 117 HIS A CA 1
ATOM 918 C C . HIS A 1 117 ? 21.946 16.915 -21.376 1.00 94.19 117 HIS A C 1
ATOM 920 O O . HIS A 1 117 ? 22.989 16.690 -20.793 1.00 94.19 117 HIS A O 1
ATOM 926 N N . VAL A 1 118 ? 20.781 16.516 -20.866 1.00 96.00 118 VAL A N 1
ATOM 927 C CA . VAL A 1 118 ? 20.653 15.795 -19.592 1.00 96.00 118 VAL A CA 1
ATOM 928 C C . VAL A 1 118 ? 20.440 14.309 -19.850 1.00 96.00 118 VAL A C 1
ATOM 930 O O . VAL A 1 118 ? 19.595 13.930 -20.668 1.00 96.00 118 VAL A O 1
ATOM 933 N N . CYS A 1 119 ? 21.158 13.449 -19.124 1.00 95.50 119 CYS A N 1
ATOM 934 C CA . CYS A 1 119 ? 20.887 12.012 -19.120 1.00 95.50 119 CYS A CA 1
ATOM 935 C C . CYS A 1 119 ? 19.550 11.718 -18.420 1.00 95.50 119 CYS A C 1
ATOM 937 O O . CYS A 1 119 ? 19.408 11.955 -17.224 1.00 95.50 119 CYS A O 1
ATOM 939 N N . GLY A 1 120 ? 18.586 11.105 -19.113 1.00 94.12 120 GLY A N 1
ATOM 940 C CA . GLY A 1 120 ? 17.294 10.734 -18.520 1.00 94.12 120 GLY A CA 1
ATOM 941 C C . GLY A 1 120 ? 17.343 9.642 -17.441 1.00 94.12 120 GLY A C 1
ATOM 942 O O . GLY A 1 120 ? 16.307 9.336 -16.862 1.00 94.12 120 GLY A O 1
ATOM 943 N N . GLY A 1 121 ? 18.509 9.036 -17.188 1.00 93.31 121 GLY A N 1
ATOM 944 C CA . GLY A 1 121 ? 18.682 7.958 -16.210 1.00 93.31 121 GLY A CA 1
ATOM 945 C C . GLY A 1 121 ? 19.312 8.398 -14.886 1.00 93.31 121 GLY A C 1
ATOM 946 O O . GLY A 1 121 ? 18.859 7.967 -13.830 1.00 93.31 121 GLY A O 1
ATOM 947 N N . CYS A 1 122 ? 20.368 9.220 -14.923 1.00 93.81 122 CYS A N 1
ATOM 948 C CA . CYS A 1 122 ? 20.993 9.781 -13.713 1.00 93.81 122 CYS A CA 1
ATOM 949 C C . CYS A 1 122 ? 20.685 11.263 -13.482 1.00 93.81 122 CYS A C 1
ATOM 951 O O . CYS A 1 122 ? 21.039 11.783 -12.430 1.00 93.81 122 CYS A O 1
ATOM 953 N N . HIS A 1 123 ? 20.033 11.929 -14.438 1.00 95.00 123 HIS A N 1
ATOM 954 C CA . HIS A 1 123 ? 19.673 13.349 -14.385 1.00 95.00 123 HIS A CA 1
ATOM 955 C C . HIS A 1 123 ? 20.859 14.313 -14.265 1.00 95.00 123 HIS A C 1
ATOM 957 O O . HIS A 1 123 ? 20.676 15.461 -13.878 1.00 95.00 123 HIS A O 1
ATOM 963 N N . LEU A 1 124 ? 22.060 13.858 -14.623 1.00 94.94 124 LEU A N 1
ATOM 964 C CA . LEU A 1 124 ? 23.240 14.708 -14.715 1.00 94.94 124 LEU A CA 1
ATOM 965 C C . LEU A 1 124 ? 23.367 15.306 -16.115 1.00 94.94 124 LEU A C 1
ATOM 967 O O . LEU A 1 124 ? 23.024 14.659 -17.116 1.00 94.94 124 LEU A O 1
ATOM 971 N N . ASP A 1 125 ? 23.885 16.529 -16.149 1.00 95.88 125 ASP A N 1
ATOM 972 C CA . ASP A 1 125 ? 24.236 17.229 -17.375 1.00 95.88 125 ASP A CA 1
ATOM 973 C C . ASP A 1 125 ? 25.399 16.526 -18.081 1.00 95.88 125 ASP A C 1
ATOM 975 O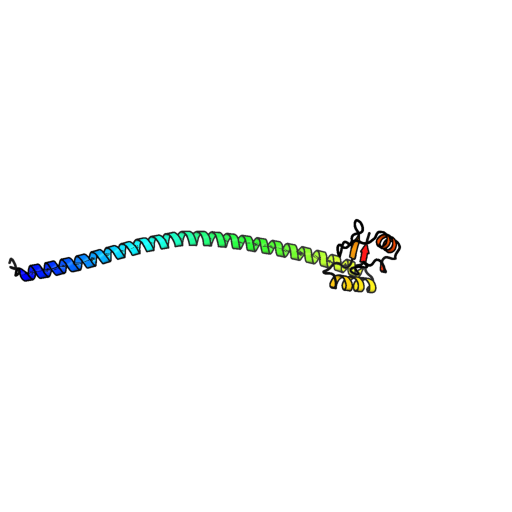 O . ASP A 1 125 ? 26.342 16.027 -17.465 1.00 95.88 125 ASP A O 1
ATOM 979 N N . LEU A 1 126 ? 25.308 16.503 -19.400 1.00 94.75 126 LEU A N 1
ATOM 980 C CA . LEU A 1 126 ? 26.354 16.130 -20.330 1.00 94.75 126 LEU A CA 1
ATOM 981 C C . LEU A 1 126 ? 26.805 17.417 -21.017 1.00 94.75 126 LEU A C 1
ATOM 983 O O . LEU A 1 126 ? 25.994 18.245 -21.432 1.00 94.75 126 LEU A O 1
ATOM 987 N N . SER A 1 127 ? 28.104 17.602 -21.169 1.00 94.25 127 SER A N 1
ATOM 988 C CA . SER A 1 127 ? 28.644 18.690 -21.974 1.00 94.25 127 SER A CA 1
ATOM 989 C C . SER A 1 127 ? 28.213 18.554 -23.438 1.00 94.25 127 SER A C 1
ATOM 991 O O . SER A 1 127 ? 27.944 17.463 -23.949 1.00 94.25 127 SER A O 1
ATOM 993 N N . THR A 1 128 ? 28.192 19.676 -24.157 1.00 93.31 128 THR A N 1
ATOM 994 C CA . THR A 1 128 ? 27.916 19.693 -25.602 1.00 93.31 128 THR A CA 1
ATOM 995 C C . THR A 1 128 ? 28.881 18.787 -26.369 1.00 93.31 128 THR A C 1
ATOM 997 O O . THR A 1 128 ? 28.453 18.033 -27.237 1.00 93.31 128 THR A O 1
ATOM 1000 N N . SER A 1 129 ? 30.160 18.773 -25.980 1.00 94.06 129 SER A N 1
ATOM 1001 C CA . SER A 1 129 ? 31.168 17.874 -26.547 1.00 94.06 129 SER A CA 1
ATOM 1002 C C . SER A 1 129 ? 30.867 16.394 -26.312 1.00 94.06 129 SER A C 1
ATOM 1004 O O . SER A 1 129 ? 31.039 15.598 -27.232 1.00 94.06 129 SER A O 1
ATOM 1006 N N . GLU A 1 130 ? 30.403 16.010 -25.118 1.00 93.44 130 GLU A N 1
ATOM 1007 C CA . GLU A 1 130 ? 30.040 14.616 -24.819 1.00 93.44 130 GLU A CA 1
ATOM 1008 C C . GLU A 1 130 ? 28.829 14.174 -25.641 1.00 93.44 130 GLU A C 1
ATOM 1010 O O . GLU A 1 130 ? 28.840 13.095 -26.227 1.00 93.44 130 GLU A O 1
ATOM 1015 N N . VAL A 1 131 ? 27.802 15.023 -25.744 1.00 94.06 131 VAL A N 1
ATOM 1016 C CA . VAL A 1 131 ? 26.619 14.742 -26.570 1.00 94.06 131 VAL A CA 1
ATOM 1017 C C . VAL A 1 131 ? 26.989 14.594 -28.046 1.00 94.06 131 VAL A C 1
ATOM 1019 O O . VAL A 1 131 ? 26.522 13.661 -28.700 1.00 94.06 131 VAL A O 1
ATOM 1022 N N . ASP A 1 132 ? 27.832 15.480 -28.577 1.00 93.69 132 ASP A N 1
ATOM 1023 C CA . ASP A 1 132 ? 28.264 15.425 -29.976 1.00 93.69 132 ASP A CA 1
ATOM 1024 C C . ASP A 1 132 ? 29.150 14.211 -30.275 1.00 93.69 132 ASP A C 1
ATOM 1026 O O . ASP A 1 132 ? 29.060 13.650 -31.370 1.00 93.69 132 ASP A O 1
ATOM 1030 N N . LEU A 1 133 ? 29.983 13.787 -29.317 1.00 92.44 133 LEU A N 1
ATOM 1031 C CA . LEU A 1 133 ? 30.766 12.556 -29.420 1.00 92.44 133 LEU A CA 1
ATOM 1032 C C . LEU A 1 133 ? 29.840 11.335 -29.452 1.00 92.44 133 LEU A C 1
ATOM 1034 O O . LEU A 1 133 ? 29.878 10.560 -30.404 1.00 92.44 133 LEU A O 1
ATOM 1038 N N . LEU A 1 134 ? 28.936 11.218 -28.478 1.00 93.06 134 LEU A N 1
ATOM 1039 C CA . LEU A 1 134 ? 27.999 10.097 -28.371 1.00 93.06 134 LEU A CA 1
ATOM 1040 C C . LEU A 1 134 ? 27.078 9.975 -29.596 1.00 93.06 134 LEU A C 1
ATOM 1042 O O . LEU A 1 134 ? 26.761 8.869 -30.024 1.00 93.06 134 LEU A O 1
ATOM 1046 N N . LYS A 1 135 ? 26.672 11.089 -30.217 1.00 91.31 135 LYS A N 1
ATOM 1047 C CA . LYS A 1 135 ? 25.893 11.058 -31.469 1.00 91.31 135 LYS A CA 1
ATOM 1048 C C . LYS A 1 135 ? 26.668 10.478 -32.658 1.00 91.31 135 LYS A C 1
ATOM 1050 O O . LYS A 1 135 ? 26.039 9.966 -33.582 1.00 91.31 135 LYS A O 1
ATOM 1055 N N . LYS A 1 136 ? 28.002 10.573 -32.659 1.00 92.62 136 LYS A N 1
ATOM 1056 C CA . LYS A 1 136 ? 28.875 10.032 -33.717 1.00 92.62 136 LYS A CA 1
ATOM 1057 C C . LYS A 1 136 ? 29.272 8.575 -33.474 1.00 92.62 136 LYS A C 1
ATOM 1059 O O . LYS A 1 136 ? 29.611 7.889 -34.431 1.00 92.62 136 LYS A O 1
ATOM 1064 N N . GLU A 1 137 ? 29.214 8.119 -32.226 1.00 90.88 137 GLU A N 1
ATOM 1065 C CA . GLU A 1 137 ? 29.469 6.728 -31.847 1.00 90.88 137 GLU A CA 1
ATOM 1066 C C . GLU A 1 137 ? 28.404 5.763 -32.392 1.00 90.88 137 GLU A C 1
ATOM 1068 O O . GLU A 1 137 ? 27.251 6.143 -32.644 1.00 90.88 137 GLU A O 1
ATOM 1073 N N . THR A 1 138 ? 28.794 4.492 -32.525 1.00 87.38 138 THR A N 1
ATOM 1074 C CA . THR A 1 138 ? 27.879 3.368 -32.781 1.00 87.38 138 THR A CA 1
ATOM 1075 C C . THR A 1 138 ? 26.990 3.110 -31.573 1.00 87.38 138 THR A C 1
ATOM 1077 O O . THR A 1 138 ? 27.423 3.323 -30.442 1.00 87.38 138 THR A O 1
ATOM 1080 N N . ASP A 1 139 ? 25.789 2.570 -31.787 1.00 79.06 139 ASP A N 1
ATOM 1081 C CA . ASP A 1 139 ? 24.819 2.339 -30.708 1.00 79.06 139 ASP A CA 1
ATOM 1082 C C . ASP A 1 139 ? 25.378 1.505 -29.538 1.00 79.06 139 ASP A C 1
ATOM 1084 O O . ASP A 1 139 ? 25.042 1.789 -28.390 1.00 79.06 139 ASP A O 1
ATOM 1088 N N . GLU A 1 140 ? 26.306 0.566 -29.788 1.00 78.19 140 GLU A N 1
ATOM 1089 C CA . GLU A 1 140 ? 26.952 -0.236 -28.728 1.00 78.19 140 GLU A CA 1
ATOM 1090 C C . GLU A 1 140 ? 27.757 0.607 -27.721 1.00 78.19 140 GLU A C 1
ATOM 1092 O O . GLU A 1 140 ? 27.849 0.240 -26.549 1.00 78.19 140 GLU A O 1
ATOM 1097 N N . ASN A 1 141 ? 28.288 1.754 -28.160 1.00 85.44 141 ASN A N 1
ATOM 1098 C CA . ASN A 1 141 ? 29.229 2.590 -27.406 1.00 85.44 141 ASN A CA 1
ATOM 1099 C C . ASN A 1 141 ? 28.587 3.866 -26.843 1.00 85.44 141 ASN A C 1
ATOM 1101 O O . ASN A 1 141 ? 29.271 4.700 -26.246 1.00 85.44 141 ASN A O 1
ATOM 1105 N N . ARG A 1 142 ? 27.276 4.059 -27.027 1.00 93.06 142 ARG A N 1
ATOM 1106 C CA . ARG A 1 142 ? 26.563 5.251 -26.548 1.00 93.06 142 ARG A CA 1
ATOM 1107 C C . ARG A 1 142 ? 26.255 5.143 -25.063 1.00 93.06 142 ARG A C 1
ATOM 1109 O O . ARG A 1 142 ? 25.108 4.945 -24.684 1.00 93.06 142 ARG A O 1
ATOM 1116 N N . GLU A 1 143 ? 27.262 5.263 -24.210 1.00 93.19 143 GLU A N 1
ATOM 1117 C CA . GLU A 1 143 ? 27.108 5.135 -22.758 1.00 93.19 143 GLU A CA 1
ATOM 1118 C C . GLU A 1 143 ? 27.194 6.475 -22.032 1.00 93.19 14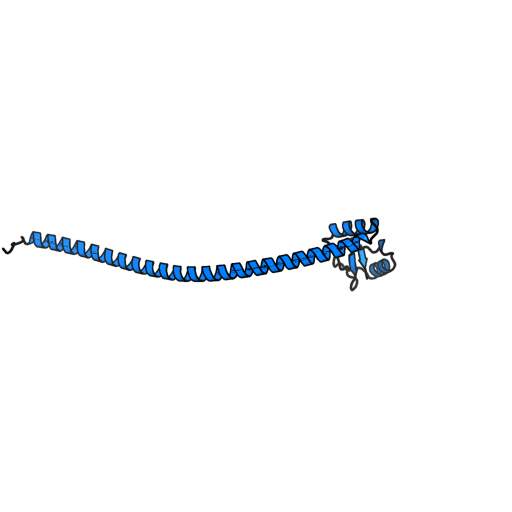3 GLU A C 1
ATOM 1120 O O . GLU A 1 143 ? 27.962 7.364 -22.388 1.00 93.19 143 GLU A O 1
ATOM 1125 N N . CYS A 1 144 ? 26.411 6.623 -20.966 1.00 93.38 144 CYS A N 1
ATOM 1126 C CA . CYS A 1 144 ? 26.526 7.774 -20.090 1.00 93.38 144 CYS A CA 1
ATOM 1127 C C . CYS A 1 144 ? 27.843 7.706 -19.300 1.00 93.38 144 CYS A C 1
ATOM 1129 O O . CYS A 1 144 ? 28.007 6.763 -18.523 1.00 93.38 144 CYS A O 1
ATOM 1131 N N . PRO A 1 145 ? 28.716 8.727 -19.367 1.00 93.00 145 PRO A N 1
ATOM 1132 C CA . PRO A 1 145 ? 29.976 8.735 -18.617 1.00 93.00 145 PRO A CA 1
ATOM 1133 C C . PRO A 1 145 ? 29.763 8.721 -17.096 1.00 93.00 145 PRO A C 1
ATOM 1135 O O . PRO A 1 145 ? 30.624 8.273 -16.348 1.00 93.00 145 PRO A O 1
ATOM 1138 N N . ASN A 1 146 ? 28.592 9.168 -16.631 1.00 93.25 146 ASN A N 1
ATOM 1139 C CA . ASN A 1 146 ? 28.282 9.276 -15.208 1.00 93.25 146 ASN A CA 1
ATOM 1140 C C . ASN A 1 146 ? 27.613 8.026 -14.619 1.00 93.25 146 ASN A C 1
ATOM 1142 O O . ASN A 1 146 ? 27.672 7.809 -13.412 1.00 93.25 146 ASN A O 1
ATOM 1146 N N . CYS A 1 147 ? 26.892 7.245 -15.428 1.00 92.62 147 CYS A N 1
ATOM 1147 C CA . CYS A 1 147 ? 26.096 6.126 -14.911 1.00 92.62 147 CYS A CA 1
ATOM 1148 C C . CYS A 1 147 ? 26.081 4.871 -15.784 1.00 92.62 147 CYS A C 1
ATOM 1150 O O . CYS A 1 147 ? 25.306 3.977 -15.479 1.00 92.62 147 CYS A O 1
ATOM 1152 N N . ALA A 1 148 ? 26.872 4.811 -16.859 1.00 91.81 148 ALA A N 1
ATOM 1153 C CA . ALA A 1 148 ? 27.040 3.657 -17.755 1.00 91.81 148 ALA A CA 1
ATOM 1154 C C . ALA A 1 148 ? 25.765 3.117 -18.451 1.00 91.81 148 ALA A C 1
ATOM 1156 O O . ALA A 1 148 ? 25.803 2.115 -19.171 1.00 91.81 148 ALA A O 1
ATOM 1157 N N . ARG A 1 149 ? 24.614 3.786 -18.305 1.00 93.75 149 ARG A N 1
ATOM 1158 C CA . ARG A 1 149 ? 23.410 3.477 -19.093 1.00 93.75 149 ARG A CA 1
ATOM 1159 C C . ARG A 1 149 ? 23.629 3.796 -20.561 1.00 93.75 149 ARG A C 1
ATOM 1161 O O . ARG A 1 149 ? 24.267 4.799 -20.878 1.00 93.75 149 ARG A O 1
ATOM 1168 N N . TRP A 1 150 ? 23.015 3.008 -21.435 1.00 94.62 150 TRP A N 1
ATOM 1169 C CA . TRP A 1 150 ? 22.960 3.353 -22.849 1.00 94.62 150 TRP A CA 1
ATOM 1170 C C . TRP A 1 150 ? 22.100 4.593 -23.078 1.00 94.62 150 TRP A C 1
ATOM 1172 O O . TRP A 1 150 ? 21.105 4.814 -22.383 1.00 94.62 150 TRP A O 1
ATOM 1182 N N . LEU A 1 151 ? 22.487 5.402 -24.054 1.00 94.94 151 LEU A N 1
ATOM 1183 C CA . LEU A 1 151 ? 21.880 6.682 -24.365 1.00 94.94 151 LEU A CA 1
ATOM 1184 C C . LEU A 1 151 ? 21.281 6.680 -25.766 1.00 94.94 151 LEU A C 1
ATOM 1186 O O . LEU A 1 151 ? 21.924 6.300 -26.740 1.00 94.94 151 LEU A O 1
ATOM 1190 N N . VAL A 1 152 ? 20.045 7.168 -25.849 1.00 94.81 152 VAL A N 1
ATOM 1191 C CA . VAL A 1 152 ? 19.336 7.437 -27.106 1.00 94.81 152 VAL A CA 1
ATOM 1192 C C . VAL A 1 152 ? 18.987 8.922 -27.185 1.00 94.81 152 VAL A C 1
ATOM 1194 O O . VAL A 1 152 ? 18.739 9.554 -26.156 1.00 94.81 152 VAL A O 1
ATOM 1197 N N . PHE A 1 153 ? 18.980 9.490 -28.389 1.00 90.62 153 PHE A N 1
ATOM 1198 C CA . PHE A 1 153 ? 18.753 10.920 -28.632 1.00 90.62 153 PHE A CA 1
ATOM 1199 C C . PHE A 1 153 ? 17.359 11.171 -29.221 1.00 90.62 153 PHE A C 1
ATOM 1201 O O . PHE A 1 153 ? 16.922 10.371 -30.074 1.00 90.62 153 PHE A O 1
#

Organism: NCBI:txid449393

Foldseek 3Di:
DPPPDDVVNVVVVVVVVVVVVVVVVVVVVVV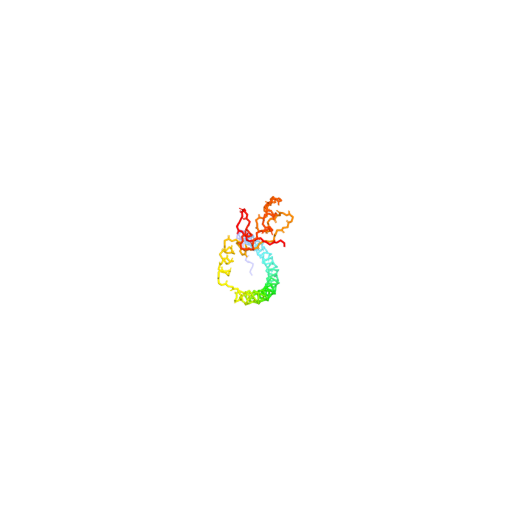VVVVVVVVVVVVVVVVVVVVVVVVVVVVVVVVVVVVVVVVVVVVVVVVVVVVVVVVLVVDDPVVSVQQVVLCVVQVRAQEFEQDPQATRRPRDHHDPVLVVVLVPDDQVPQADPVRRGGYDD

Radius of gyration: 43.39 Å; chains: 1; bounding box: 86×33×112 Å

InterPro domains:
  IPR003743 C4-type zinc ribbon domain [PF02591] (118-151)
  IPR056003 CT398-like coiled coil hairpin domain [PF24481] (5-106)